Protein AF-A0A935ZB71-F1 (afdb_monomer_lite)

Secondary structure (DSSP, 8-state):
----TT-HHHHHHHHHHHHHHT-HHHHHHHHHHHHHHHSS--HHHHHHHHHHHT-----PPPP-SSEEEEEEE-SSSEEEEEEEETTS-EE-TTS-SSEEEEEETTEEEEEES---SEEEEEEEEE--S-S-TT-PPEEEEEEEEETTEEEEEEEEESSSEEEEEEEE---

Radius of gyration: 17.54 Å; chains: 1; bounding box: 35×39×50 Å

pLDDT: mean 79.26, std 14.03, range [43.88, 97.5]

Foldseek 3Di:
DDDPLQDLLVLLVVLQVCVLLQVLVVSVVSLVSNCVRHVDDDPSSVVSVVVSVVQDPPPRPDDAAQKKKKKFWDDDWDKDKWKAAPVRDTCDPVNPQQWRWHDTVRMIMIHRRDDDFKIWIKMATDDPDPDDPPQAWIWMKMWMDHPVGIDIFIDTHPHGMDTTDMDGDDD

Structure (mmCIF, N/CA/C/O backbone):
data_AF-A0A935ZB71-F1
#
_entry.id   AF-A0A935ZB71-F1
#
loop_
_atom_site.group_PDB
_atom_site.id
_atom_site.type_symbol
_atom_site.label_atom_id
_atom_site.label_alt_id
_atom_site.label_comp_id
_atom_site.label_asym_id
_atom_site.label_entity_id
_atom_site.label_seq_id
_atom_site.pdbx_PDB_ins_code
_atom_site.Cartn_x
_atom_site.Cartn_y
_atom_site.Cartn_z
_atom_site.occupancy
_atom_site.B_iso_or_equiv
_atom_site.auth_seq_id
_atom_site.auth_comp_id
_atom_site.auth_asym_id
_atom_site.auth_atom_id
_atom_site.pdbx_PDB_model_num
ATOM 1 N N . MET A 1 1 ? -12.237 13.099 -27.752 1.00 43.88 1 MET A N 1
ATOM 2 C CA . MET A 1 1 ? -10.773 12.980 -27.611 1.00 43.88 1 MET A CA 1
ATOM 3 C C . MET A 1 1 ? -10.471 11.493 -27.507 1.00 43.88 1 MET A C 1
ATOM 5 O O . MET A 1 1 ? -10.787 10.895 -26.489 1.00 43.88 1 MET A O 1
ATOM 9 N N . SER A 1 2 ? -10.056 10.870 -28.611 1.00 47.31 2 SER A N 1
ATOM 10 C CA . SER A 1 2 ? -9.792 9.427 -28.650 1.00 47.31 2 SER A CA 1
ATOM 11 C C . SER A 1 2 ? -8.409 9.182 -28.060 1.00 47.31 2 SER A C 1
ATOM 13 O O . SER A 1 2 ? -7.439 9.758 -28.546 1.00 47.31 2 SER A O 1
ATOM 15 N N . ILE A 1 3 ? -8.321 8.384 -26.998 1.00 55.84 3 ILE A N 1
ATOM 16 C CA . ILE A 1 3 ? -7.037 7.880 -26.507 1.00 55.84 3 ILE A CA 1
ATOM 17 C C . ILE A 1 3 ? -6.607 6.833 -27.530 1.00 55.84 3 ILE A C 1
ATOM 19 O O . ILE A 1 3 ? -7.277 5.814 -27.660 1.00 55.84 3 ILE A O 1
ATOM 23 N N . ASP A 1 4 ? -5.557 7.108 -28.300 1.00 66.50 4 ASP A N 1
ATOM 24 C CA . ASP A 1 4 ? -4.926 6.085 -29.130 1.00 66.50 4 ASP A CA 1
ATOM 25 C C . ASP A 1 4 ? -4.165 5.123 -28.197 1.00 66.50 4 ASP A C 1
ATOM 27 O O . ASP A 1 4 ? -3.163 5.529 -27.601 1.00 66.50 4 ASP A O 1
ATOM 31 N N . PRO A 1 5 ? -4.623 3.868 -28.029 1.00 64.69 5 PRO A N 1
ATOM 32 C CA . PRO A 1 5 ? -3.985 2.898 -27.137 1.00 64.69 5 PRO A CA 1
ATOM 33 C C . PRO A 1 5 ? -2.600 2.446 -27.632 1.00 64.69 5 PRO A C 1
ATOM 35 O O . PRO A 1 5 ? -1.892 1.740 -26.912 1.00 64.69 5 PRO A O 1
ATOM 38 N N . SER A 1 6 ? -2.213 2.843 -28.845 1.00 69.88 6 SER A N 1
ATOM 39 C CA . SER A 1 6 ? -0.933 2.540 -29.496 1.00 69.88 6 SER A CA 1
ATOM 40 C C . SER A 1 6 ? 0.116 3.638 -29.273 1.00 69.88 6 SER A C 1
ATOM 42 O O . SER A 1 6 ? 1.268 3.478 -29.673 1.00 69.88 6 SER A O 1
ATOM 44 N N . ASN A 1 7 ? -0.257 4.762 -28.651 1.00 80.69 7 ASN A N 1
ATOM 45 C CA . ASN A 1 7 ? 0.636 5.901 -28.469 1.00 80.69 7 ASN A CA 1
ATOM 46 C C . ASN A 1 7 ? 1.631 5.659 -27.317 1.00 80.69 7 ASN A C 1
ATOM 48 O O . ASN A 1 7 ? 1.258 5.654 -26.143 1.00 80.69 7 ASN A O 1
ATOM 52 N N . LEU A 1 8 ? 2.915 5.505 -27.657 1.00 76.88 8 LEU A N 1
ATOM 53 C CA . LEU A 1 8 ? 3.996 5.251 -26.697 1.00 76.88 8 LEU A CA 1
ATOM 54 C C . LEU A 1 8 ? 4.197 6.367 -25.676 1.00 76.88 8 LEU A C 1
ATOM 56 O O . LEU A 1 8 ? 4.492 6.085 -24.514 1.00 76.88 8 LEU A O 1
ATOM 60 N N . ASP A 1 9 ? 4.024 7.617 -26.090 1.00 78.75 9 ASP A N 1
ATOM 61 C CA . ASP A 1 9 ? 4.219 8.764 -25.209 1.00 78.75 9 ASP A CA 1
ATOM 62 C C . ASP A 1 9 ? 3.103 8.842 -24.164 1.00 78.75 9 ASP A C 1
ATOM 64 O O . ASP A 1 9 ? 3.347 9.238 -23.025 1.00 78.75 9 ASP A O 1
ATOM 68 N N . ALA A 1 10 ? 1.894 8.382 -24.506 1.00 81.06 10 ALA A N 1
ATOM 69 C CA . ALA A 1 10 ? 0.789 8.282 -23.557 1.00 81.06 10 ALA A CA 1
ATOM 70 C C . ALA A 1 10 ? 1.058 7.222 -22.475 1.00 81.06 10 ALA A C 1
ATOM 72 O O . ALA A 1 10 ? 0.810 7.477 -21.295 1.00 81.06 10 ALA A O 1
ATOM 73 N N . HIS A 1 11 ? 1.619 6.066 -22.851 1.00 81.38 11 HIS A N 1
ATOM 74 C CA . HIS A 1 11 ? 2.017 5.019 -21.899 1.00 81.38 11 HIS A CA 1
ATOM 75 C C . HIS A 1 11 ? 3.172 5.466 -20.998 1.00 81.38 11 HIS A C 1
ATOM 77 O O . HIS A 1 11 ? 3.116 5.261 -19.785 1.00 81.38 11 HIS A O 1
ATOM 83 N N . ALA A 1 12 ? 4.182 6.141 -21.556 1.00 80.75 12 ALA A N 1
ATOM 84 C CA . ALA A 1 12 ? 5.287 6.699 -20.777 1.00 80.75 12 ALA A CA 1
ATOM 85 C C . ALA A 1 12 ? 4.807 7.788 -19.798 1.00 80.75 12 ALA A C 1
ATOM 87 O O . ALA A 1 12 ? 5.165 7.762 -18.620 1.00 80.75 12 ALA A O 1
ATOM 88 N N . ALA A 1 13 ? 3.941 8.704 -20.244 1.00 80.75 13 ALA A N 1
ATOM 89 C CA . ALA A 1 13 ? 3.368 9.743 -19.389 1.00 80.75 13 ALA A CA 1
ATOM 90 C C . ALA A 1 13 ? 2.479 9.158 -18.277 1.00 80.75 13 ALA A C 1
ATOM 92 O O . ALA A 1 13 ? 2.521 9.626 -17.136 1.00 80.75 13 ALA A O 1
ATOM 93 N N . LEU A 1 14 ? 1.701 8.113 -18.579 1.00 82.38 14 LEU A N 1
ATOM 94 C CA . LEU A 1 14 ? 0.918 7.384 -17.583 1.00 82.38 14 LEU A CA 1
ATOM 95 C C . LEU A 1 14 ? 1.830 6.725 -16.541 1.00 82.38 14 LEU A C 1
ATOM 97 O O . LEU A 1 14 ? 1.612 6.909 -15.344 1.00 82.38 14 LEU A O 1
ATOM 101 N N . ALA A 1 15 ? 2.874 6.020 -16.981 1.00 81.62 15 ALA A N 1
ATOM 102 C CA . ALA A 1 15 ? 3.842 5.386 -16.093 1.00 81.62 15 ALA A CA 1
ATOM 103 C C . ALA A 1 15 ? 4.558 6.401 -15.189 1.00 81.62 15 ALA A C 1
ATOM 105 O O . ALA A 1 15 ? 4.689 6.164 -13.991 1.00 81.62 15 ALA A O 1
ATOM 106 N N . GLN A 1 16 ? 4.944 7.565 -15.718 1.00 77.56 16 GLN A N 1
ATOM 107 C CA . GLN A 1 16 ? 5.537 8.645 -14.925 1.00 77.56 16 GLN A CA 1
ATOM 108 C C . GLN A 1 16 ? 4.560 9.212 -13.891 1.00 77.56 16 GLN A C 1
ATOM 110 O O . GLN A 1 16 ? 4.935 9.428 -12.738 1.00 77.56 16 GLN A O 1
ATOM 115 N N . CYS A 1 17 ? 3.299 9.444 -14.267 1.00 79.00 17 CYS A N 1
ATOM 116 C CA . CYS A 1 17 ? 2.267 9.898 -13.334 1.00 79.00 17 CYS A CA 1
ATOM 117 C C . CYS A 1 17 ? 2.032 8.876 -12.214 1.00 79.00 17 CYS A C 1
ATOM 119 O O . CYS A 1 17 ? 1.980 9.250 -11.039 1.00 79.00 17 CYS A O 1
ATOM 121 N N . LEU A 1 18 ? 1.941 7.590 -12.565 1.00 78.19 18 LEU A N 1
ATOM 122 C CA . LEU A 1 18 ? 1.790 6.496 -11.610 1.00 78.19 18 LEU A CA 1
ATOM 123 C C . LEU A 1 18 ? 3.009 6.408 -10.685 1.00 78.19 18 LEU A C 1
ATOM 125 O O . LEU A 1 18 ? 2.834 6.456 -9.469 1.00 78.19 18 LEU A O 1
ATOM 129 N N . GLY A 1 19 ? 4.227 6.433 -11.230 1.00 72.69 19 GLY A N 1
ATOM 130 C CA . GLY A 1 19 ? 5.476 6.437 -10.465 1.00 72.69 19 GLY A CA 1
ATOM 131 C C . GLY A 1 19 ? 5.580 7.619 -9.497 1.00 72.69 19 GLY A C 1
ATOM 132 O O . GLY A 1 19 ? 5.832 7.423 -8.311 1.00 72.69 19 GLY A O 1
ATOM 133 N N . ARG A 1 20 ? 5.272 8.845 -9.945 1.00 71.50 20 ARG A N 1
ATOM 134 C CA . ARG A 1 20 ? 5.240 10.044 -9.079 1.00 71.50 20 ARG A CA 1
ATOM 135 C C . ARG A 1 20 ? 4.172 9.967 -7.991 1.00 71.50 20 ARG A C 1
ATOM 137 O O . ARG A 1 20 ? 4.359 10.517 -6.908 1.00 71.50 20 ARG A O 1
ATOM 144 N N . SER A 1 21 ? 3.053 9.301 -8.267 1.00 67.44 21 SER A N 1
ATOM 145 C CA . SER A 1 21 ? 2.017 9.042 -7.262 1.00 67.44 21 SER A CA 1
ATOM 146 C C . SER A 1 21 ? 2.381 7.915 -6.288 1.00 67.44 21 SER A C 1
ATOM 148 O O . SER A 1 21 ? 1.669 7.721 -5.306 1.00 67.44 21 SER A O 1
ATOM 150 N N . GLY A 1 22 ? 3.496 7.215 -6.527 1.00 67.00 22 GLY A N 1
ATOM 151 C CA . GLY A 1 22 ? 3.939 6.057 -5.761 1.00 67.00 22 GLY A CA 1
ATOM 152 C C . GLY A 1 22 ? 3.280 4.745 -6.185 1.00 67.00 22 GLY A C 1
ATOM 153 O O . GLY A 1 22 ? 3.417 3.776 -5.472 1.00 67.00 22 GLY A O 1
ATOM 154 N N . ARG A 1 23 ? 2.555 4.663 -7.301 1.00 73.56 23 ARG A N 1
ATOM 155 C CA . ARG A 1 23 ? 1.911 3.420 -7.775 1.00 73.56 23 ARG A CA 1
ATOM 156 C C . ARG A 1 23 ? 2.856 2.683 -8.718 1.00 73.56 23 ARG A C 1
ATOM 158 O O . ARG A 1 23 ? 2.665 2.681 -9.935 1.00 73.56 23 ARG A O 1
ATOM 165 N N . VAL A 1 24 ? 3.945 2.163 -8.160 1.00 76.88 24 VAL A N 1
ATOM 166 C CA . VAL A 1 24 ? 5.085 1.630 -8.916 1.00 76.88 24 VAL A CA 1
ATOM 167 C C . VAL A 1 24 ? 4.698 0.366 -9.677 1.00 76.88 24 VAL A C 1
ATOM 169 O O . VAL A 1 24 ? 5.058 0.237 -10.848 1.00 76.88 24 VAL A O 1
ATOM 172 N N . THR A 1 25 ? 3.922 -0.534 -9.073 1.00 75.19 25 THR A N 1
ATOM 173 C CA . THR A 1 25 ? 3.482 -1.767 -9.738 1.00 75.19 25 THR A CA 1
ATOM 174 C C . THR A 1 25 ? 2.590 -1.455 -10.939 1.00 75.19 25 THR A C 1
ATOM 176 O O . THR A 1 25 ? 2.805 -1.982 -12.034 1.00 75.19 25 THR A O 1
ATOM 179 N N . GLU A 1 26 ? 1.671 -0.501 -10.808 1.00 77.75 26 GLU A N 1
ATOM 180 C CA . GLU A 1 26 ? 0.846 -0.056 -11.935 1.00 77.75 26 GLU A CA 1
ATOM 181 C C . GLU A 1 26 ? 1.649 0.683 -13.008 1.00 77.75 26 GLU A C 1
ATOM 183 O O . GLU A 1 26 ? 1.395 0.500 -14.200 1.00 77.75 26 GLU A O 1
ATOM 188 N N . ALA A 1 27 ? 2.652 1.473 -12.612 1.00 79.25 27 ALA A N 1
ATOM 189 C CA . ALA A 1 27 ? 3.570 2.103 -13.555 1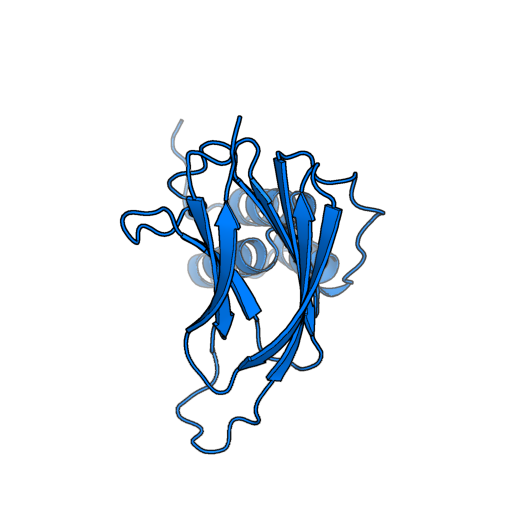.00 79.25 27 ALA A CA 1
ATOM 190 C C . ALA A 1 27 ? 4.321 1.052 -14.391 1.00 79.25 27 ALA A C 1
ATOM 192 O O . ALA A 1 27 ? 4.418 1.198 -15.609 1.00 79.25 27 ALA A O 1
ATOM 193 N N . ARG A 1 28 ? 4.784 -0.049 -13.772 1.00 80.62 28 ARG A N 1
ATOM 194 C CA . ARG A 1 28 ? 5.419 -1.177 -14.486 1.00 80.62 28 ARG A CA 1
ATOM 195 C C . ARG A 1 28 ? 4.464 -1.848 -15.466 1.00 80.62 28 ARG A C 1
ATOM 197 O O . ARG A 1 28 ? 4.874 -2.183 -16.577 1.00 80.62 28 ARG A O 1
ATOM 204 N N . VAL A 1 29 ? 3.205 -2.051 -15.073 1.00 82.94 29 VAL A N 1
ATOM 205 C CA . VAL A 1 29 ? 2.182 -2.635 -15.955 1.00 82.94 29 VAL A CA 1
ATOM 206 C C . VAL A 1 29 ? 1.934 -1.734 -17.165 1.00 82.94 29 VAL A C 1
ATOM 208 O O . VAL A 1 29 ? 1.930 -2.235 -18.287 1.00 82.94 29 VAL A O 1
ATOM 211 N N . ALA A 1 30 ? 1.812 -0.418 -16.963 1.00 83.19 30 ALA A N 1
ATOM 212 C CA . ALA A 1 30 ? 1.645 0.545 -18.052 1.00 83.19 30 ALA A CA 1
ATOM 213 C C . ALA A 1 30 ? 2.840 0.540 -19.026 1.00 83.19 30 ALA A C 1
ATOM 215 O O . ALA A 1 30 ? 2.646 0.522 -20.240 1.00 83.19 30 ALA A O 1
ATOM 216 N N . LEU A 1 31 ? 4.077 0.474 -18.513 1.00 82.31 31 LEU A N 1
ATOM 217 C CA . LEU A 1 31 ? 5.275 0.362 -19.357 1.00 82.31 31 LEU A CA 1
ATOM 218 C C . LEU A 1 31 ? 5.291 -0.941 -20.165 1.00 82.31 31 LEU A C 1
ATOM 220 O O . LEU A 1 31 ? 5.559 -0.910 -21.367 1.00 82.31 31 LEU A O 1
ATOM 224 N N . ARG A 1 32 ? 4.975 -2.083 -19.536 1.00 81.62 32 ARG A N 1
ATOM 225 C CA . ARG A 1 32 ? 4.897 -3.380 -20.231 1.00 81.62 32 ARG A CA 1
ATOM 226 C C . ARG A 1 32 ? 3.832 -3.388 -21.321 1.00 81.62 32 ARG A C 1
ATOM 228 O O . ARG A 1 32 ? 4.119 -3.859 -22.418 1.00 81.62 32 ARG A O 1
ATOM 235 N N . ASP A 1 33 ? 2.640 -2.860 -21.050 1.00 81.62 33 ASP A N 1
ATOM 236 C CA . ASP A 1 33 ? 1.566 -2.780 -22.047 1.00 81.62 33 ASP A CA 1
ATOM 237 C C . ASP A 1 33 ? 1.985 -1.905 -23.242 1.00 81.62 33 ASP A C 1
ATOM 239 O O . ASP A 1 33 ? 1.837 -2.320 -24.393 1.00 81.62 33 ASP A O 1
ATOM 243 N N . GLY A 1 34 ? 2.626 -0.759 -22.981 1.00 79.25 34 GLY A N 1
ATOM 244 C CA . GLY A 1 34 ? 3.200 0.096 -24.021 1.00 79.25 34 GLY A CA 1
ATOM 245 C C . GLY A 1 34 ? 4.246 -0.617 -24.888 1.00 79.25 34 GLY A C 1
ATOM 246 O O . GLY A 1 34 ? 4.181 -0.535 -26.114 1.00 79.25 34 GLY A O 1
ATOM 247 N N . MET A 1 35 ? 5.173 -1.363 -24.275 1.00 78.56 35 MET A N 1
ATOM 248 C CA . MET A 1 35 ? 6.211 -2.123 -24.991 1.00 78.56 35 MET A CA 1
ATOM 249 C C . MET A 1 35 ? 5.638 -3.259 -25.851 1.00 78.56 35 MET A C 1
ATOM 251 O O . MET A 1 35 ? 6.069 -3.458 -26.989 1.00 78.56 35 MET A O 1
ATOM 255 N N . VAL A 1 36 ? 4.652 -4.001 -25.334 1.00 80.88 36 VAL A N 1
ATOM 256 C CA . VAL A 1 36 ? 4.017 -5.118 -26.056 1.00 80.88 36 VAL A CA 1
ATOM 257 C C . VAL A 1 36 ? 3.269 -4.623 -27.295 1.00 80.88 36 VAL A C 1
ATOM 259 O O . VAL A 1 36 ? 3.317 -5.270 -28.344 1.00 80.88 36 VAL A O 1
ATOM 262 N N . ARG A 1 37 ? 2.590 -3.474 -27.204 1.00 75.12 37 ARG A N 1
ATOM 263 C CA . ARG A 1 37 ? 1.725 -2.969 -28.282 1.00 75.12 37 ARG A CA 1
ATOM 264 C C . ARG A 1 37 ? 2.483 -2.431 -29.486 1.00 75.12 37 ARG A C 1
ATOM 266 O O . ARG A 1 37 ? 1.964 -2.506 -30.596 1.00 75.12 37 ARG A O 1
ATOM 273 N N . THR A 1 38 ? 3.684 -1.900 -29.297 1.00 69.88 38 THR A N 1
ATOM 274 C CA . THR A 1 38 ? 4.374 -1.150 -30.359 1.00 69.88 38 THR A CA 1
ATOM 275 C C . THR A 1 38 ? 5.582 -1.863 -30.938 1.00 69.88 38 THR A C 1
ATOM 277 O O . THR A 1 38 ? 6.133 -1.396 -31.932 1.00 69.88 38 THR A O 1
ATOM 280 N N . LYS A 1 39 ? 5.971 -3.015 -30.366 1.00 65.56 39 LYS A N 1
ATOM 281 C CA . LYS A 1 39 ? 7.128 -3.834 -30.786 1.00 65.56 39 LYS A CA 1
ATOM 282 C C . LYS A 1 39 ? 8.453 -3.050 -30.870 1.00 65.56 39 LYS A C 1
ATOM 284 O O . LYS A 1 39 ? 9.426 -3.563 -31.417 1.00 65.56 39 LYS A O 1
ATOM 289 N N . ALA A 1 40 ? 8.497 -1.830 -30.333 1.00 64.19 40 ALA A N 1
ATOM 290 C CA . ALA A 1 40 ? 9.625 -0.917 -30.388 1.00 64.19 40 ALA A CA 1
ATOM 291 C C . ALA A 1 40 ? 9.740 -0.158 -29.063 1.00 64.19 40 ALA A C 1
ATOM 293 O O . ALA A 1 40 ? 8.777 0.432 -28.572 1.00 64.19 40 ALA A O 1
ATOM 294 N N . THR A 1 41 ? 10.941 -0.143 -28.495 1.00 64.88 41 THR A N 1
ATOM 295 C CA . THR A 1 41 ? 11.238 0.635 -27.292 1.00 64.88 41 THR A CA 1
ATOM 296 C C . THR A 1 41 ? 11.476 2.088 -27.690 1.00 64.88 41 THR A C 1
ATOM 298 O O . THR A 1 41 ? 12.422 2.387 -28.419 1.00 64.88 41 THR A O 1
ATOM 301 N N . SER A 1 42 ? 10.637 3.016 -27.220 1.00 75.25 42 SER A N 1
ATOM 302 C CA . SER A 1 42 ? 10.929 4.445 -27.358 1.00 75.25 42 SER A CA 1
ATOM 303 C C . SER A 1 42 ? 11.897 4.903 -26.270 1.00 75.25 42 SER A C 1
ATOM 305 O O . SER A 1 42 ? 11.933 4.363 -25.161 1.00 75.25 42 SER A O 1
ATOM 307 N N . ARG A 1 43 ? 12.652 5.969 -26.555 1.00 77.44 43 ARG A N 1
ATOM 308 C CA . ARG A 1 43 ? 13.492 6.647 -25.556 1.00 77.44 43 ARG A CA 1
ATOM 309 C C . ARG A 1 43 ? 12.686 7.068 -24.318 1.00 77.44 43 ARG A C 1
ATOM 311 O O . ARG A 1 43 ? 13.215 7.022 -23.213 1.00 77.44 43 ARG A O 1
ATOM 318 N N . ALA A 1 44 ? 11.423 7.457 -24.502 1.00 74.06 44 ALA A N 1
ATOM 319 C CA . ALA A 1 44 ? 10.531 7.863 -23.418 1.00 74.06 44 ALA A CA 1
ATOM 320 C C . ALA A 1 44 ? 10.190 6.700 -22.471 1.00 74.06 44 ALA A C 1
ATOM 322 O O . ALA A 1 44 ? 10.236 6.881 -21.256 1.00 74.06 44 ALA A O 1
ATOM 323 N N . LEU A 1 45 ? 9.926 5.500 -23.005 1.00 74.56 45 LEU A N 1
ATOM 324 C CA . LEU A 1 45 ? 9.698 4.304 -22.187 1.00 74.56 45 LEU A CA 1
ATOM 325 C C . LEU A 1 45 ? 10.956 3.893 -21.415 1.00 74.56 45 LEU A C 1
ATOM 327 O O . LEU A 1 45 ? 10.869 3.640 -20.219 1.00 74.56 45 LEU A O 1
ATOM 331 N N . ALA A 1 46 ? 12.121 3.891 -22.070 1.00 76.94 46 ALA A N 1
ATOM 332 C CA . ALA A 1 46 ? 13.387 3.535 -21.425 1.00 76.94 46 ALA A CA 1
ATOM 333 C C . ALA A 1 46 ? 13.763 4.507 -20.290 1.00 76.94 46 ALA A C 1
ATOM 335 O O . ALA A 1 46 ? 14.255 4.086 -19.246 1.00 76.94 46 ALA A O 1
ATOM 336 N N . LEU A 1 47 ? 13.505 5.809 -20.469 1.00 77.69 47 LEU A N 1
ATOM 337 C CA . LEU A 1 47 ? 13.694 6.810 -19.414 1.00 77.69 47 LEU A CA 1
ATOM 338 C C . LEU A 1 47 ? 12.734 6.585 -18.243 1.00 77.69 47 LEU A C 1
ATOM 340 O O . LEU A 1 47 ? 13.175 6.587 -17.099 1.00 77.69 47 LEU A O 1
ATOM 344 N N . ALA A 1 48 ? 11.449 6.352 -18.518 1.00 73.56 48 ALA A N 1
ATOM 345 C CA . ALA A 1 48 ? 10.461 6.089 -17.475 1.00 73.56 48 ALA A CA 1
ATOM 346 C C . ALA A 1 48 ? 10.770 4.795 -16.696 1.00 73.56 48 ALA A C 1
ATOM 348 O O . ALA A 1 48 ? 10.606 4.759 -15.479 1.00 73.56 48 ALA A O 1
ATOM 349 N N . GLU A 1 49 ? 11.264 3.753 -17.367 1.00 77.19 49 GLU A N 1
ATOM 350 C CA . GLU A 1 49 ? 11.723 2.516 -16.727 1.00 77.19 49 GLU A CA 1
ATOM 351 C C . GLU A 1 49 ? 12.960 2.747 -15.849 1.00 77.19 49 GLU A C 1
ATOM 353 O O . GLU A 1 49 ? 12.991 2.293 -14.705 1.00 77.19 49 GLU A O 1
ATOM 358 N N . ALA A 1 50 ? 13.948 3.504 -16.336 1.00 74.56 50 ALA A N 1
ATOM 359 C CA . ALA A 1 50 ? 15.142 3.853 -15.569 1.00 74.56 50 ALA A CA 1
ATOM 360 C C . ALA A 1 50 ? 14.818 4.718 -14.338 1.00 74.56 50 ALA A C 1
ATOM 362 O O . ALA A 1 50 ? 15.373 4.483 -13.266 1.00 74.56 50 ALA A O 1
ATOM 363 N N . GLU A 1 51 ? 13.895 5.678 -14.457 1.00 72.75 51 GLU A N 1
ATOM 364 C CA . GLU A 1 51 ? 13.399 6.477 -13.327 1.00 72.75 51 GLU A CA 1
ATOM 365 C C . GLU A 1 51 ? 12.719 5.596 -12.272 1.00 72.75 51 GLU A C 1
ATOM 367 O O . GLU A 1 51 ? 12.933 5.778 -11.073 1.00 72.75 51 GLU A O 1
ATOM 372 N N . LEU A 1 52 ? 11.940 4.606 -12.715 1.00 72.06 52 LEU A N 1
ATOM 373 C CA . LEU A 1 52 ? 11.286 3.651 -11.828 1.00 72.06 52 LEU A CA 1
ATOM 374 C C . LEU A 1 52 ? 12.293 2.714 -11.137 1.00 72.06 52 LEU A C 1
ATOM 376 O O . LEU A 1 52 ? 12.133 2.387 -9.962 1.00 72.06 52 LEU A O 1
ATOM 380 N N . ALA A 1 53 ? 13.327 2.285 -11.866 1.00 69.31 53 ALA A N 1
ATOM 381 C CA . ALA A 1 53 ? 14.382 1.395 -11.383 1.00 69.31 53 ALA A CA 1
ATOM 382 C C . ALA A 1 53 ? 15.368 2.093 -10.434 1.00 69.31 53 ALA A C 1
ATOM 384 O O . ALA A 1 53 ? 15.858 1.467 -9.497 1.00 69.31 53 ALA A O 1
ATOM 385 N N . ALA A 1 54 ? 15.624 3.391 -10.631 1.00 66.81 54 ALA A N 1
ATOM 386 C CA . ALA A 1 54 ? 16.491 4.192 -9.768 1.00 66.81 54 ALA A CA 1
ATOM 387 C C . ALA A 1 54 ? 15.947 4.341 -8.335 1.00 66.81 54 ALA A C 1
ATOM 389 O O . ALA A 1 54 ? 16.679 4.773 -7.447 1.00 66.81 54 ALA A O 1
ATOM 390 N N . GLY A 1 55 ? 14.682 3.969 -8.098 1.00 56.47 55 GLY A N 1
ATOM 391 C CA . GLY A 1 55 ? 14.167 3.639 -6.770 1.00 56.47 55 GLY A CA 1
ATOM 392 C C . GLY A 1 55 ? 14.198 4.775 -5.751 1.00 56.47 55 GLY A C 1
ATOM 393 O O . GLY A 1 55 ? 14.051 4.510 -4.564 1.00 56.47 55 GLY A O 1
ATOM 394 N N . ALA A 1 56 ? 14.391 6.026 -6.165 1.00 47.12 56 ALA A N 1
ATOM 395 C CA . ALA A 1 56 ? 14.487 7.135 -5.234 1.00 47.12 56 ALA A CA 1
ATOM 396 C C . ALA A 1 56 ? 13.082 7.605 -4.834 1.00 47.12 56 ALA A C 1
ATOM 398 O O . ALA A 1 56 ? 12.402 8.239 -5.649 1.00 47.12 56 ALA A O 1
ATOM 399 N N . PRO A 1 57 ? 12.630 7.410 -3.580 1.00 46.50 57 PRO A N 1
ATOM 400 C CA . PRO A 1 57 ? 11.580 8.261 -3.077 1.00 46.50 57 PRO A CA 1
ATOM 401 C C . PRO A 1 57 ? 12.228 9.628 -2.853 1.00 46.50 57 PRO A C 1
ATOM 403 O O . PRO A 1 57 ? 12.875 9.871 -1.834 1.00 46.50 57 PRO A O 1
ATOM 406 N N . ALA A 1 58 ? 12.045 10.557 -3.793 1.00 46.91 58 ALA A N 1
ATOM 407 C CA . ALA A 1 58 ? 12.023 11.963 -3.412 1.00 46.91 58 ALA A CA 1
ATOM 408 C C . ALA A 1 58 ? 11.097 12.055 -2.191 1.00 46.91 58 ALA A C 1
ATOM 410 O O . ALA A 1 58 ? 9.975 11.562 -2.287 1.00 46.91 58 ALA A O 1
ATOM 411 N N . ALA A 1 59 ? 11.591 12.562 -1.052 1.00 49.22 59 ALA A N 1
ATOM 412 C CA . ALA A 1 59 ? 10.919 12.511 0.250 1.00 49.22 59 ALA A CA 1
ATOM 413 C C . ALA A 1 59 ? 9.402 12.711 0.105 1.00 49.22 59 ALA A C 1
ATOM 415 O O . ALA A 1 59 ? 8.919 13.826 -0.104 1.00 49.22 59 ALA A O 1
ATOM 416 N N . LEU A 1 60 ? 8.656 11.602 0.120 1.00 52.84 60 LEU A N 1
ATOM 417 C CA . LEU A 1 60 ? 7.270 11.628 -0.322 1.00 52.84 60 LEU A CA 1
ATOM 418 C C . LEU A 1 60 ? 6.452 12.370 0.746 1.00 52.84 60 LEU A C 1
ATOM 420 O O . LEU A 1 60 ? 6.523 12.013 1.926 1.00 52.84 60 LEU A O 1
ATOM 424 N N . PRO A 1 61 ? 5.656 13.392 0.383 1.00 56.88 61 PRO A N 1
ATOM 425 C CA . PRO A 1 61 ? 4.946 14.219 1.356 1.00 56.88 61 PRO A CA 1
ATOM 426 C C . PRO A 1 61 ? 4.022 13.357 2.217 1.00 56.88 61 PRO A C 1
ATOM 428 O O . PRO A 1 61 ? 3.340 12.490 1.680 1.00 56.88 61 PRO A O 1
ATOM 431 N N . ALA A 1 62 ? 3.971 13.570 3.534 1.00 66.62 62 ALA A N 1
ATOM 432 C CA . ALA A 1 62 ? 3.251 12.688 4.458 1.00 66.62 62 ALA A CA 1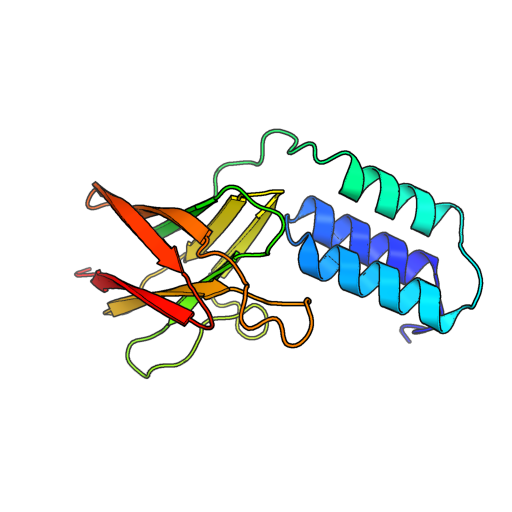
ATOM 433 C C . ALA A 1 62 ? 1.807 12.384 4.005 1.00 66.62 62 ALA A C 1
ATOM 435 O O . ALA A 1 62 ? 1.016 13.295 3.747 1.00 66.62 62 ALA A O 1
ATOM 436 N N . LEU A 1 63 ? 1.447 11.096 3.947 1.00 74.94 63 LEU A N 1
ATOM 437 C CA . LEU A 1 63 ? 0.076 10.677 3.654 1.00 74.94 63 LEU A CA 1
ATOM 438 C C . LEU A 1 63 ? -0.889 11.253 4.699 1.00 74.94 63 LEU A C 1
ATOM 440 O O . LEU A 1 63 ? -0.593 11.244 5.898 1.00 74.94 63 LEU A O 1
ATOM 444 N N . LYS A 1 64 ? -2.049 11.748 4.262 1.00 79.94 64 LYS A N 1
ATOM 445 C CA . LYS A 1 64 ? -3.110 12.274 5.135 1.00 79.94 64 LYS A CA 1
ATOM 446 C C . LYS A 1 64 ? -4.250 11.259 5.221 1.00 79.94 64 LYS A C 1
ATOM 448 O O . LYS A 1 64 ? -4.636 10.688 4.211 1.00 79.94 64 LYS A O 1
ATOM 453 N N . GLY A 1 65 ? -4.78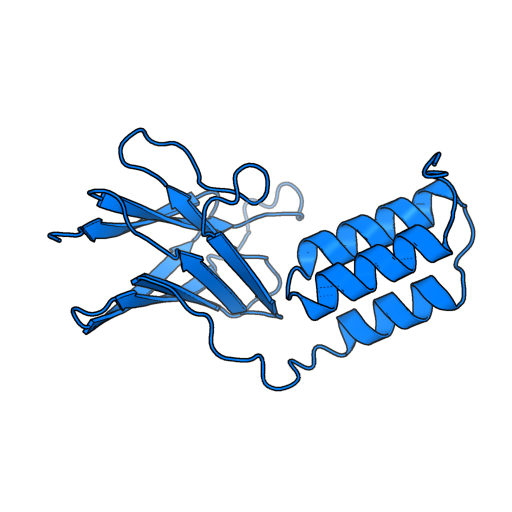5 11.047 6.422 1.00 86.44 65 GLY A N 1
ATOM 454 C CA . GLY A 1 65 ? -5.918 10.150 6.650 1.00 86.44 65 GLY A CA 1
ATOM 455 C C . GLY A 1 65 ? -6.090 9.761 8.115 1.00 86.44 65 GLY A C 1
ATOM 456 O O . GLY A 1 65 ? -5.161 9.916 8.910 1.00 86.44 65 GLY A O 1
ATOM 457 N N . GLN A 1 66 ? -7.289 9.282 8.452 1.00 90.81 66 GLN A N 1
ATOM 458 C CA . GLN A 1 66 ? -7.647 8.749 9.771 1.00 90.81 66 GLN A CA 1
ATOM 459 C C . GLN A 1 66 ? -6.978 7.407 10.069 1.00 90.81 66 GLN A C 1
ATOM 461 O O . GLN A 1 66 ? -6.685 7.110 11.221 1.00 90.81 66 GLN A O 1
ATOM 466 N N . LEU A 1 67 ? -6.728 6.606 9.037 1.00 92.00 67 LEU A N 1
ATOM 467 C CA . LEU A 1 67 ? -5.940 5.387 9.134 1.00 92.00 67 LEU A CA 1
ATOM 468 C C . LEU A 1 67 ? -4.772 5.501 8.165 1.00 92.00 67 LEU A C 1
ATOM 470 O O . LEU A 1 67 ? -4.969 5.839 7.000 1.00 92.00 67 LEU A O 1
ATOM 474 N N . LYS A 1 68 ? -3.570 5.209 8.649 1.00 94.12 68 LYS A N 1
ATOM 475 C CA . LYS A 1 68 ? -2.378 5.019 7.824 1.00 94.12 68 LYS A CA 1
ATOM 476 C C . LYS A 1 68 ? -1.798 3.657 8.153 1.00 94.12 68 LYS A C 1
ATOM 478 O O . LYS A 1 68 ? -1.567 3.371 9.324 1.00 94.12 68 LYS A O 1
ATOM 483 N N . ALA A 1 69 ? -1.586 2.846 7.139 1.00 94.56 69 AL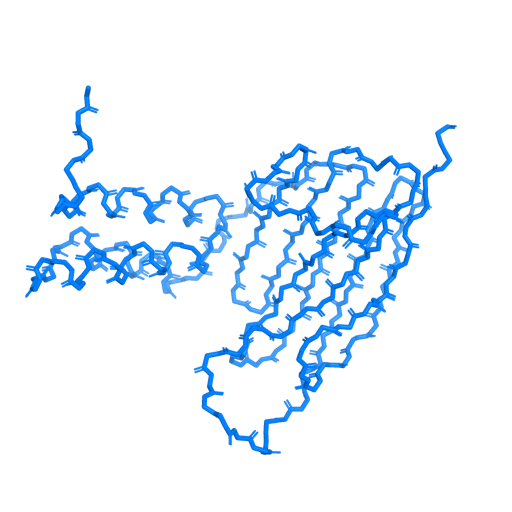A A N 1
ATOM 484 C CA . ALA A 1 69 ? -0.909 1.572 7.205 1.00 94.56 69 ALA A CA 1
ATOM 485 C C . ALA A 1 69 ? 0.416 1.711 6.458 1.00 94.56 69 ALA A C 1
ATOM 487 O O . ALA A 1 69 ? 0.432 2.234 5.349 1.00 94.56 69 ALA A O 1
ATOM 488 N N . THR A 1 70 ? 1.505 1.271 7.072 1.00 95.00 70 THR A N 1
ATOM 489 C CA . THR A 1 70 ? 2.825 1.189 6.452 1.00 95.00 70 THR A CA 1
ATOM 490 C C . THR A 1 70 ? 3.305 -0.239 6.601 1.00 95.00 70 THR A C 1
ATOM 492 O O . THR A 1 70 ? 3.444 -0.712 7.724 1.00 95.00 70 THR A O 1
ATOM 495 N N . LEU A 1 71 ? 3.556 -0.917 5.494 1.00 95.62 71 LEU A N 1
ATOM 496 C CA . LEU A 1 71 ? 4.128 -2.249 5.456 1.00 95.62 71 LEU A CA 1
ATOM 497 C C . LEU A 1 71 ? 5.575 -2.144 4.986 1.00 95.62 71 LEU A C 1
ATOM 499 O O . LEU A 1 71 ? 5.841 -1.520 3.964 1.00 95.62 71 LEU A O 1
ATOM 503 N N . THR A 1 72 ? 6.501 -2.743 5.726 1.00 94.25 72 THR A N 1
ATOM 504 C CA . THR A 1 72 ? 7.904 -2.875 5.318 1.00 94.25 72 THR A CA 1
ATOM 505 C C . THR A 1 72 ? 8.311 -4.336 5.300 1.00 94.25 72 THR A C 1
ATOM 507 O O . THR A 1 72 ? 7.945 -5.094 6.199 1.00 94.25 72 THR A O 1
ATOM 510 N N . TRP A 1 73 ? 9.072 -4.746 4.292 1.00 93.38 73 TRP A N 1
ATOM 511 C CA . TRP A 1 73 ? 9.570 -6.113 4.164 1.00 93.38 73 TRP A CA 1
ATOM 512 C C . TRP A 1 73 ? 10.917 -6.153 3.452 1.00 93.38 73 TRP A C 1
ATOM 514 O O . TRP A 1 73 ? 11.374 -5.171 2.870 1.00 93.38 73 TRP A O 1
ATOM 524 N N . THR A 1 74 ? 11.558 -7.313 3.519 1.00 84.69 74 THR A N 1
ATOM 525 C CA . THR A 1 74 ? 12.742 -7.637 2.725 1.00 84.69 74 THR A CA 1
ATOM 526 C C . THR A 1 74 ? 12.436 -8.832 1.829 1.00 84.69 74 THR A C 1
ATOM 528 O O . THR A 1 74 ? 11.663 -9.714 2.203 1.00 84.69 74 THR A O 1
ATOM 531 N N . GLY A 1 75 ? 13.039 -8.862 0.642 1.00 79.50 75 GLY A N 1
ATOM 532 C CA . GLY A 1 75 ? 12.822 -9.909 -0.356 1.00 79.50 75 GLY A CA 1
ATOM 533 C C . GLY A 1 75 ? 12.419 -9.343 -1.714 1.00 79.50 75 GLY A C 1
ATOM 534 O O . GLY A 1 75 ? 12.201 -8.143 -1.855 1.00 79.50 75 GLY A O 1
ATOM 535 N N . GLU A 1 76 ? 12.371 -10.223 -2.709 1.00 73.88 76 GLU A N 1
ATOM 536 C CA . GLU A 1 76 ? 12.061 -9.868 -4.102 1.00 73.88 76 GLU A CA 1
ATOM 537 C C . GLU A 1 76 ? 10.559 -9.864 -4.397 1.00 73.88 76 GLU A C 1
ATOM 539 O O . GLU A 1 76 ? 10.109 -9.233 -5.351 1.00 73.88 76 GLU A O 1
ATOM 544 N N . ASP A 1 77 ? 9.787 -10.564 -3.572 1.00 80.50 77 ASP A N 1
ATOM 545 C CA . ASP A 1 77 ? 8.345 -10.655 -3.716 1.00 80.50 77 ASP A CA 1
ATOM 546 C C . ASP A 1 77 ? 7.632 -9.375 -3.296 1.00 80.50 77 ASP A C 1
ATOM 548 O O . ASP A 1 77 ? 8.051 -8.661 -2.378 1.00 80.50 77 ASP A O 1
ATOM 552 N N . ASP A 1 78 ? 6.500 -9.143 -3.951 1.00 84.56 78 ASP A N 1
ATOM 553 C CA . ASP A 1 78 ? 5.665 -7.976 -3.726 1.00 84.56 78 ASP A CA 1
ATOM 554 C C . ASP A 1 78 ? 4.604 -8.267 -2.661 1.00 84.56 78 ASP A C 1
ATOM 556 O O . ASP A 1 78 ? 3.946 -9.321 -2.675 1.00 84.56 78 ASP A O 1
ATOM 560 N N . LEU A 1 79 ? 4.455 -7.335 -1.721 1.00 89.81 79 LEU A N 1
ATOM 561 C CA . LEU A 1 79 ? 3.418 -7.376 -0.704 1.00 89.81 79 LEU A CA 1
ATOM 562 C C . LEU A 1 79 ? 2.512 -6.153 -0.826 1.00 89.81 79 LEU A C 1
ATOM 564 O O . LEU A 1 79 ? 2.998 -5.033 -0.909 1.00 89.81 79 LEU A O 1
ATOM 568 N N . ASP A 1 80 ? 1.213 -6.413 -0.721 1.00 91.31 80 ASP A N 1
ATOM 569 C CA . ASP A 1 80 ? 0.135 -5.442 -0.849 1.00 91.31 80 ASP A CA 1
ATOM 570 C C . ASP A 1 80 ? -0.670 -5.293 0.452 1.00 91.31 80 ASP A C 1
ATOM 572 O O . ASP A 1 80 ? -0.991 -6.280 1.124 1.00 91.31 80 ASP A O 1
ATOM 576 N N . ILE A 1 81 ? -1.131 -4.084 0.753 1.00 92.44 81 ILE A N 1
ATOM 577 C CA . ILE A 1 81 ? -2.013 -3.730 1.850 1.00 92.44 81 ILE A CA 1
ATOM 578 C C . ILE A 1 81 ? -3.402 -3.526 1.259 1.00 92.44 81 ILE A C 1
ATOM 580 O O . ILE A 1 81 ? -3.690 -2.559 0.555 1.00 92.44 81 ILE A O 1
ATOM 584 N N . ALA A 1 82 ? -4.333 -4.388 1.651 1.00 91.31 82 ALA A N 1
ATOM 585 C CA . ALA A 1 82 ? -5.743 -4.206 1.352 1.00 91.31 82 ALA A CA 1
ATOM 586 C C . ALA A 1 82 ? -6.490 -3.709 2.593 1.00 91.31 82 ALA A C 1
ATOM 588 O O . ALA A 1 82 ? -6.421 -4.300 3.673 1.00 91.31 82 ALA A O 1
ATOM 589 N N . VAL A 1 83 ? -7.276 -2.642 2.431 1.00 90.88 83 VAL A N 1
ATOM 590 C CA . VAL A 1 83 ? -8.253 -2.231 3.446 1.00 90.88 83 VAL A CA 1
ATOM 591 C C . VAL A 1 83 ? -9.594 -2.856 3.097 1.00 90.88 83 VAL A C 1
ATOM 593 O O . VAL A 1 83 ? -10.102 -2.664 1.999 1.00 90.88 83 VAL A O 1
ATOM 596 N N . VAL A 1 84 ? -10.189 -3.596 4.025 1.00 90.88 84 VAL A N 1
ATOM 597 C CA . VAL A 1 84 ? -11.441 -4.329 3.807 1.00 90.88 84 VAL A CA 1
ATOM 598 C C . VAL A 1 84 ? -12.528 -3.766 4.707 1.00 90.88 84 VAL A C 1
ATOM 600 O O . VAL A 1 84 ? -12.337 -3.626 5.913 1.00 90.88 84 VAL A O 1
ATOM 603 N N . ASP A 1 85 ? -13.681 -3.416 4.143 1.00 88.94 85 ASP A N 1
ATOM 604 C CA . ASP A 1 85 ? -14.795 -2.915 4.943 1.00 88.94 85 ASP A CA 1
ATOM 605 C C . ASP A 1 85 ? -15.456 -4.022 5.790 1.00 88.94 85 ASP A C 1
ATOM 607 O O . ASP A 1 85 ? -15.188 -5.216 5.645 1.00 88.94 85 ASP A O 1
ATOM 611 N N . ALA A 1 86 ? -16.366 -3.635 6.686 1.00 87.00 86 ALA A N 1
ATOM 612 C CA . ALA A 1 86 ? -17.093 -4.580 7.536 1.00 87.00 86 ALA A CA 1
ATOM 613 C C . ALA A 1 86 ? -17.964 -5.597 6.765 1.00 87.00 86 ALA A C 1
ATOM 615 O O . ALA A 1 86 ? -18.422 -6.565 7.364 1.00 87.00 86 ALA A O 1
ATOM 616 N N . LYS A 1 87 ? -18.215 -5.382 5.465 1.00 87.12 87 LYS A N 1
ATOM 617 C CA . LYS A 1 87 ? -18.945 -6.308 4.586 1.00 87.12 87 LYS A CA 1
ATOM 618 C C . LYS A 1 87 ? -18.004 -7.251 3.824 1.00 87.12 87 LYS A C 1
ATOM 620 O O . LYS A 1 87 ? -18.480 -8.024 3.002 1.00 87.12 87 LYS A O 1
ATOM 625 N N . GLY A 1 88 ? -16.693 -7.179 4.065 1.00 86.44 88 GLY A N 1
ATOM 626 C CA . GLY A 1 88 ? -15.697 -7.992 3.369 1.00 86.44 88 GLY A CA 1
ATOM 627 C C . GLY A 1 88 ? -15.273 -7.432 2.009 1.00 86.44 88 GLY A C 1
ATOM 628 O O . GLY A 1 88 ? -14.581 -8.118 1.263 1.00 86.44 88 GLY A O 1
ATOM 629 N N . ARG A 1 89 ? -15.662 -6.200 1.657 1.00 87.06 89 ARG A N 1
ATOM 630 C CA . ARG A 1 89 ? -15.295 -5.602 0.367 1.00 87.06 89 ARG A CA 1
ATOM 631 C C . ARG A 1 89 ? -13.931 -4.933 0.472 1.00 87.06 89 ARG A C 1
ATOM 633 O O . ARG A 1 89 ? -13.747 -4.054 1.317 1.00 87.06 89 ARG A O 1
ATOM 640 N N . ARG A 1 90 ? -12.996 -5.317 -0.402 1.00 86.81 90 ARG A N 1
ATOM 641 C CA . ARG A 1 90 ? -11.701 -4.637 -0.549 1.00 86.81 90 ARG A CA 1
ATOM 642 C C . ARG A 1 90 ? -11.922 -3.230 -1.101 1.00 86.81 90 ARG A C 1
ATOM 644 O O . ARG A 1 90 ? -12.534 -3.052 -2.152 1.00 86.81 90 ARG A O 1
ATOM 651 N N . LEU A 1 91 ? -11.440 -2.236 -0.370 1.00 82.31 91 LEU A N 1
ATOM 652 C CA . LEU A 1 91 ? -11.324 -0.863 -0.830 1.00 82.31 91 LEU A CA 1
ATOM 653 C C . LEU A 1 91 ? -10.078 -0.821 -1.717 1.00 82.31 91 LEU A C 1
ATOM 655 O O . LEU A 1 91 ? -8.972 -1.025 -1.228 1.00 82.31 91 LEU A O 1
ATOM 659 N N . GLY A 1 92 ? -10.270 -0.644 -3.021 1.00 65.50 92 GLY A N 1
ATOM 660 C CA . GLY A 1 92 ? -9.194 -0.651 -4.011 1.00 65.50 92 GLY A CA 1
ATOM 661 C C . GLY A 1 92 ? -9.184 0.609 -4.871 1.00 65.50 92 GLY A C 1
ATOM 662 O O . GLY A 1 92 ? -10.085 1.446 -4.780 1.00 65.50 92 GLY A O 1
ATOM 663 N N . ALA A 1 93 ? -8.184 0.709 -5.748 1.00 50.12 93 ALA A N 1
ATOM 664 C CA . ALA A 1 93 ? -7.982 1.826 -6.672 1.00 50.12 93 ALA A CA 1
ATOM 665 C C . ALA A 1 93 ? -9.184 2.129 -7.591 1.00 50.12 93 ALA A C 1
ATOM 667 O O . ALA A 1 93 ? -9.388 3.274 -7.986 1.00 50.12 93 ALA A O 1
ATOM 668 N N . THR A 1 94 ? -10.016 1.128 -7.895 1.00 44.66 94 THR A N 1
ATOM 669 C CA . THR A 1 94 ? -11.249 1.268 -8.692 1.00 44.66 94 THR A CA 1
ATOM 670 C C . THR A 1 94 ? -12.436 1.834 -7.902 1.00 44.66 94 THR A C 1
ATOM 672 O O . THR A 1 94 ? -13.398 2.313 -8.501 1.00 44.66 94 THR A O 1
ATOM 675 N N . HIS A 1 95 ? -12.360 1.867 -6.565 1.00 47.06 95 HIS A N 1
ATOM 676 C CA . HIS A 1 95 ? -13.320 2.543 -5.683 1.00 47.06 95 HIS A CA 1
ATOM 677 C C . HIS A 1 95 ? -12.603 3.418 -4.637 1.00 47.06 95 HIS A C 1
ATOM 679 O O . HIS A 1 95 ? -12.701 3.171 -3.430 1.00 47.06 95 HIS A O 1
ATOM 685 N N . PRO A 1 96 ? -11.902 4.479 -5.076 1.00 54.03 96 PRO A N 1
ATOM 686 C CA . PRO A 1 96 ? -10.924 5.212 -4.279 1.00 54.03 96 PRO A CA 1
ATOM 687 C C . PRO A 1 96 ? -11.559 6.244 -3.339 1.00 54.03 96 PRO A C 1
ATOM 689 O O . PRO A 1 96 ? -11.011 7.328 -3.169 1.00 54.03 96 PRO A O 1
ATOM 692 N N . LEU A 1 97 ? -12.716 5.974 -2.722 1.00 62.94 97 LEU A N 1
ATOM 693 C CA . LEU A 1 97 ? -13.364 6.944 -1.828 1.00 62.94 97 LEU A CA 1
ATOM 694 C C . LEU A 1 97 ? -12.534 7.155 -0.547 1.00 62.94 97 LEU A C 1
ATOM 696 O O . LEU A 1 97 ? -12.817 6.593 0.509 1.00 62.94 97 LEU A O 1
ATOM 700 N N . GLY A 1 98 ? -11.509 8.001 -0.664 1.00 74.44 98 GLY A N 1
ATOM 701 C CA . GLY A 1 98 ? -10.570 8.376 0.380 1.00 74.44 98 GLY A CA 1
ATOM 702 C C . GLY A 1 98 ? -9.354 7.465 0.542 1.00 74.44 98 GLY A C 1
ATOM 703 O O . GLY A 1 98 ? -8.720 7.584 1.582 1.00 74.44 98 GLY A O 1
ATOM 704 N N . LEU A 1 99 ? -9.031 6.569 -0.399 1.00 84.25 99 LEU A N 1
ATOM 705 C CA . LEU A 1 99 ? -7.856 5.692 -0.288 1.00 84.25 99 LEU A CA 1
ATOM 706 C C . LEU A 1 99 ? -6.684 6.233 -1.116 1.00 84.25 99 LEU A C 1
ATOM 708 O O . LEU A 1 99 ? -6.826 6.451 -2.317 1.00 84.25 99 LEU A O 1
ATOM 712 N N . THR A 1 100 ? -5.530 6.402 -0.482 1.00 84.88 100 THR A N 1
ATOM 713 C CA . THR A 1 100 ? -4.268 6.751 -1.140 1.00 84.88 100 THR A CA 1
ATOM 714 C C . THR A 1 100 ? -3.277 5.622 -0.914 1.00 84.88 100 THR A C 1
ATOM 716 O O . THR A 1 100 ? -3.027 5.272 0.237 1.00 84.88 100 THR A O 1
ATOM 719 N N . VAL A 1 101 ? -2.706 5.089 -1.991 1.00 85.19 101 VAL A N 1
ATOM 720 C CA . VAL A 1 101 ? -1.706 4.010 -1.964 1.00 85.19 101 VAL A CA 1
ATOM 721 C C . VAL A 1 101 ? -0.374 4.548 -2.477 1.00 85.19 101 VAL A C 1
ATOM 723 O O . VAL A 1 101 ? -0.359 5.409 -3.360 1.00 85.19 101 VAL A O 1
ATOM 726 N N . ARG A 1 102 ? 0.726 4.079 -1.889 1.00 82.44 102 ARG A N 1
ATOM 727 C CA . ARG A 1 102 ? 2.101 4.339 -2.317 1.00 82.44 102 ARG A CA 1
ATOM 728 C C . ARG A 1 102 ? 2.958 3.109 -2.092 1.00 82.44 102 ARG A C 1
ATOM 730 O O . ARG A 1 102 ? 2.871 2.489 -1.046 1.00 82.44 102 ARG A O 1
ATOM 737 N N . GLU A 1 103 ? 3.860 2.860 -3.012 1.00 83.50 103 GLU A N 1
ATOM 738 C CA . GLU A 1 103 ? 4.717 1.694 -3.112 1.00 83.50 103 GLU A CA 1
ATOM 739 C C . GLU A 1 103 ? 6.142 2.172 -3.397 1.00 83.50 103 GLU A C 1
ATOM 741 O O . GLU A 1 103 ? 6.378 3.148 -4.118 1.00 83.50 103 GLU A O 1
ATOM 746 N N . ALA A 1 104 ? 7.101 1.470 -2.817 1.00 80.06 104 ALA A N 1
ATOM 747 C CA . ALA A 1 104 ? 8.510 1.508 -3.162 1.00 80.06 104 ALA A CA 1
ATOM 748 C C . ALA A 1 104 ? 9.092 0.107 -2.914 1.00 80.06 104 ALA A C 1
ATOM 750 O O . ALA A 1 104 ? 8.420 -0.773 -2.381 1.00 80.06 104 ALA A O 1
ATOM 751 N N . ALA A 1 105 ? 10.348 -0.126 -3.289 1.00 80.12 105 ALA A N 1
ATOM 752 C CA . ALA A 1 105 ? 10.979 -1.419 -3.032 1.00 80.12 105 ALA A CA 1
ATOM 753 C C . ALA A 1 105 ? 10.964 -1.754 -1.523 1.00 80.12 105 ALA A C 1
ATOM 755 O O . ALA A 1 105 ? 11.513 -1.001 -0.717 1.00 80.12 105 ALA A O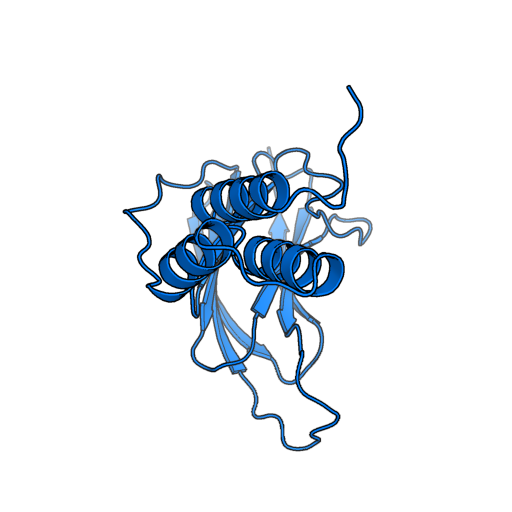 1
ATOM 756 N N . GLY A 1 106 ? 10.320 -2.869 -1.154 1.00 86.06 106 GLY A N 1
ATOM 757 C CA . GLY A 1 106 ? 10.196 -3.324 0.238 1.00 86.06 106 GLY A CA 1
ATOM 758 C C . GLY A 1 106 ? 9.299 -2.451 1.125 1.00 86.06 106 GLY A C 1
ATOM 759 O O . GLY A 1 106 ? 9.404 -2.523 2.354 1.00 86.06 106 GLY A O 1
ATOM 760 N N . LEU A 1 107 ? 8.466 -1.588 0.534 1.00 89.12 107 LEU A N 1
ATOM 761 C CA . LEU A 1 107 ? 7.608 -0.653 1.253 1.00 89.12 107 LEU A CA 1
ATOM 762 C C . LEU A 1 107 ? 6.276 -0.468 0.535 1.00 89.12 107 LEU A C 1
ATOM 764 O O . LEU A 1 107 ? 6.229 -0.101 -0.634 1.00 89.12 107 LEU A O 1
ATOM 768 N N . GLU A 1 108 ? 5.201 -0.509 1.305 1.00 91.00 108 GLU A N 1
ATOM 769 C CA . GLU A 1 108 ? 3.913 -0.000 0.866 1.00 91.00 108 GLU A CA 1
ATOM 770 C C . GLU A 1 108 ? 3.264 0.829 1.967 1.00 91.00 108 GLU A C 1
ATOM 772 O O . GLU A 1 108 ? 3.424 0.586 3.165 1.00 91.00 108 GLU A O 1
ATOM 777 N N . GLN A 1 109 ? 2.534 1.856 1.565 1.00 91.56 109 GLN A N 1
ATOM 778 C CA . GLN A 1 109 ? 1.788 2.724 2.440 1.00 91.56 109 GLN A CA 1
ATOM 779 C C . GLN A 1 109 ? 0.384 2.938 1.902 1.00 91.56 109 GLN A C 1
ATOM 781 O O . GLN A 1 109 ? 0.189 3.387 0.775 1.00 91.56 109 GLN A O 1
ATOM 786 N N . VAL A 1 110 ? -0.599 2.728 2.767 1.00 91.19 110 VAL A N 1
ATOM 787 C CA . VAL A 1 110 ? -2.004 2.971 2.468 1.00 91.19 110 VAL A CA 1
ATOM 788 C C . VAL A 1 110 ? -2.571 3.946 3.483 1.00 91.19 110 VAL A C 1
ATOM 790 O O . VAL A 1 110 ? -2.441 3.761 4.690 1.00 91.19 110 VAL A O 1
ATOM 793 N N . ALA A 1 111 ? -3.229 4.998 3.015 1.00 90.94 111 ALA A N 1
ATOM 794 C CA . ALA A 1 111 ? -3.947 5.933 3.863 1.00 90.94 111 ALA A CA 1
ATOM 795 C C . ALA A 1 111 ? -5.420 5.977 3.488 1.00 90.94 111 ALA A C 1
ATOM 797 O O . ALA A 1 111 ? -5.773 6.179 2.331 1.00 90.94 111 ALA A O 1
ATOM 798 N N . LEU A 1 112 ? -6.277 5.829 4.493 1.00 90.19 112 LEU A N 1
ATOM 799 C CA . LEU A 1 112 ? -7.714 5.984 4.368 1.00 90.19 112 LEU A CA 1
ATOM 800 C C . LEU A 1 112 ? -8.139 7.289 5.048 1.00 90.19 112 LEU A C 1
ATOM 802 O O . LEU A 1 112 ? -7.968 7.475 6.257 1.00 90.19 112 LEU A O 1
ATOM 806 N N . ALA A 1 113 ? -8.720 8.194 4.263 1.00 88.00 113 ALA A N 1
ATOM 807 C CA . ALA A 1 113 ? -9.151 9.518 4.686 1.00 88.00 113 ALA A CA 1
ATOM 808 C C . ALA A 1 113 ? -10.139 9.452 5.854 1.00 88.00 113 ALA A C 1
ATOM 810 O O . ALA A 1 113 ? -9.997 10.210 6.812 1.00 88.00 113 ALA A O 1
ATOM 811 N N . LYS A 1 114 ? -11.108 8.527 5.794 1.00 86.19 114 LYS A N 1
ATOM 812 C CA . LYS A 1 114 ? -12.125 8.333 6.832 1.00 86.19 114 LYS A CA 1
ATOM 813 C C . LYS A 1 114 ? -12.455 6.857 7.034 1.00 86.19 114 LYS A C 1
ATOM 815 O O . LYS A 1 114 ? -12.822 6.172 6.082 1.00 86.19 114 LYS A O 1
ATOM 820 N N . VAL A 1 115 ? -12.405 6.388 8.278 1.00 84.81 115 VAL A N 1
ATOM 821 C CA . VAL A 1 115 ? -12.816 5.030 8.655 1.00 84.81 115 VAL A CA 1
ATOM 822 C C . VAL A 1 115 ? -14.303 5.050 9.013 1.00 84.81 115 VAL A C 1
ATOM 824 O O . VAL A 1 115 ? -14.729 5.758 9.922 1.00 84.81 115 VAL A O 1
ATOM 827 N N . LYS A 1 116 ? -15.129 4.283 8.292 1.00 81.00 116 LYS A N 1
ATOM 828 C CA . LYS A 1 116 ? -16.552 4.111 8.629 1.00 81.00 116 LYS A CA 1
ATOM 829 C C . LYS A 1 116 ? -16.723 2.837 9.455 1.00 81.00 116 LYS A C 1
ATOM 831 O O . LYS A 1 116 ? -16.564 1.744 8.918 1.00 81.00 116 LYS A O 1
ATOM 836 N N . LYS A 1 117 ? -17.116 2.973 10.725 1.00 83.94 117 LYS A N 1
ATOM 837 C CA . LYS A 1 117 ? -17.296 1.862 11.679 1.00 83.94 117 LYS A CA 1
ATOM 838 C C . LYS A 1 117 ? -15.998 1.091 11.930 1.00 83.94 117 LYS A C 1
ATOM 840 O O . LYS A 1 117 ? -15.180 1.522 12.729 1.00 83.94 117 LYS A O 1
ATOM 845 N N . SER A 1 118 ? -15.811 -0.041 11.257 1.00 89.88 118 SER A N 1
ATOM 846 C CA . SER A 1 118 ? -14.608 -0.855 11.364 1.00 89.88 118 SER A CA 1
ATOM 847 C C . SER A 1 118 ? -14.134 -1.294 9.992 1.00 89.88 118 SER A C 1
ATOM 849 O O . SER A 1 118 ? -14.952 -1.663 9.146 1.00 89.88 118 SER A O 1
ATOM 851 N N . VAL A 1 119 ? -12.820 -1.318 9.822 1.00 92.25 119 VAL A N 1
ATOM 852 C CA . VAL A 1 119 ? -12.145 -1.887 8.656 1.00 92.25 119 VAL A CA 1
ATOM 853 C C . VAL A 1 119 ? -11.148 -2.940 9.113 1.00 92.25 119 VAL A C 1
ATOM 855 O O . VAL A 1 119 ? -10.667 -2.908 10.246 1.00 92.25 119 VAL A O 1
ATOM 858 N N . PHE A 1 120 ? -10.837 -3.874 8.233 1.00 94.56 120 PHE A N 1
ATOM 859 C CA . PHE A 1 120 ? -9.745 -4.813 8.404 1.00 94.56 120 PHE A CA 1
ATOM 860 C C . PHE A 1 120 ? -8.576 -4.388 7.528 1.00 94.56 120 PHE A C 1
ATOM 862 O O . PHE A 1 120 ? -8.780 -3.838 6.446 1.00 94.56 120 PHE A O 1
ATOM 869 N N . VAL A 1 121 ? -7.365 -4.637 8.007 1.00 94.75 121 VAL A N 1
ATOM 870 C CA . VAL A 1 121 ? -6.146 -4.477 7.219 1.00 94.75 121 VAL A CA 1
ATOM 871 C C . VAL A 1 121 ? -5.625 -5.872 6.913 1.00 94.75 121 VAL A C 1
ATOM 873 O O . VAL A 1 121 ? -5.346 -6.658 7.823 1.00 94.75 121 VAL A O 1
ATOM 876 N N . GLU A 1 122 ? -5.569 -6.184 5.628 1.00 94.88 122 GLU A N 1
ATOM 877 C CA . GLU A 1 122 ? -5.029 -7.422 5.085 1.00 94.88 122 GLU A CA 1
ATOM 878 C C . GLU A 1 122 ? -3.687 -7.127 4.421 1.00 94.88 122 GLU A C 1
ATOM 880 O O . GLU A 1 122 ? -3.532 -6.095 3.775 1.00 94.88 122 GLU A O 1
ATOM 885 N N . VAL A 1 123 ? -2.735 -8.040 4.580 1.00 94.12 123 VAL A N 1
ATOM 886 C CA . VAL A 1 123 ? -1.485 -8.055 3.819 1.00 94.12 123 VAL A CA 1
ATOM 887 C C . VAL A 1 123 ? -1.571 -9.215 2.837 1.00 94.12 123 VAL A C 1
ATOM 889 O O . VAL A 1 123 ? -1.992 -10.309 3.214 1.00 94.12 123 VAL A O 1
ATOM 892 N N . THR A 1 124 ? -1.227 -8.985 1.578 1.00 91.75 124 THR A N 1
ATOM 893 C CA . THR A 1 124 ? -1.317 -9.965 0.492 1.00 91.75 124 THR A CA 1
ATOM 894 C C . THR A 1 124 ? 0.036 -10.116 -0.169 1.00 91.75 124 THR A C 1
ATOM 896 O O . THR A 1 124 ? 0.663 -9.120 -0.476 1.00 91.75 124 THR A O 1
ATOM 899 N N . ARG A 1 125 ? 0.486 -11.346 -0.413 1.00 89.06 125 ARG A N 1
ATOM 900 C CA . ARG A 1 125 ? 1.645 -11.605 -1.273 1.00 89.06 125 ARG A CA 1
ATOM 901 C C . ARG A 1 125 ? 1.162 -11.764 -2.706 1.00 89.06 125 ARG A C 1
ATOM 903 O O . ARG A 1 125 ? 0.496 -12.754 -3.019 1.00 89.06 125 ARG A O 1
ATOM 910 N N . ASN A 1 126 ? 1.499 -10.802 -3.557 1.00 76.88 126 ASN A N 1
ATOM 911 C CA . ASN A 1 126 ? 1.208 -10.855 -4.982 1.00 76.88 126 ASN A CA 1
ATOM 912 C C . ASN A 1 126 ? 2.358 -11.569 -5.695 1.00 76.88 126 ASN A C 1
ATOM 914 O O . ASN A 1 126 ? 3.389 -10.983 -6.007 1.00 76.88 126 ASN A O 1
ATOM 918 N N . GLY A 1 127 ? 2.203 -12.868 -5.934 1.00 65.31 127 GLY A N 1
ATOM 919 C CA . GLY A 1 127 ? 3.200 -13.629 -6.681 1.00 65.31 127 GLY A CA 1
ATOM 920 C C . GLY A 1 127 ? 3.130 -13.336 -8.182 1.00 65.31 127 GLY A C 1
ATOM 921 O O . GLY A 1 127 ? 2.062 -13.442 -8.782 1.00 65.31 127 GLY A O 1
ATOM 922 N N . THR A 1 128 ? 4.278 -13.054 -8.805 1.00 54.09 128 THR A N 1
ATOM 923 C CA . THR A 1 128 ? 4.493 -13.309 -10.248 1.00 54.09 128 THR A CA 1
ATOM 924 C C . THR A 1 128 ? 5.345 -14.559 -10.512 1.00 54.09 128 THR A C 1
ATOM 926 O O . THR A 1 128 ? 5.532 -14.942 -11.664 1.00 54.09 128 THR A O 1
ATOM 929 N N . GLY A 1 129 ? 5.822 -15.250 -9.474 1.00 46.78 129 GLY A N 1
ATOM 930 C CA . GLY A 1 129 ? 6.635 -16.457 -9.605 1.00 46.78 129 GLY A CA 1
ATOM 931 C C . GLY A 1 129 ? 5.795 -17.729 -9.583 1.00 46.78 129 GLY A C 1
ATOM 932 O O . GLY A 1 129 ? 5.239 -18.086 -8.549 1.00 46.78 129 GLY A O 1
ATOM 933 N N . LEU A 1 130 ? 5.690 -18.365 -10.750 1.00 46.62 130 LEU A N 1
ATOM 934 C CA . LEU A 1 130 ? 5.557 -19.808 -10.985 1.00 46.62 130 LEU A CA 1
ATOM 935 C C . LEU A 1 130 ? 5.544 -20.671 -9.717 1.00 46.62 130 LEU A C 1
ATOM 937 O O . LEU A 1 130 ? 6.536 -20.667 -9.013 1.00 46.62 130 LEU A O 1
ATOM 941 N N . ALA A 1 131 ? 4.460 -21.424 -9.498 1.00 49.72 131 ALA A N 1
ATOM 942 C CA . ALA A 1 131 ? 4.406 -22.814 -9.008 1.00 49.72 131 ALA A CA 1
ATOM 943 C C . ALA A 1 131 ? 5.520 -23.366 -8.078 1.00 49.72 131 ALA A C 1
ATOM 945 O O . ALA A 1 131 ? 5.786 -24.564 -8.120 1.00 49.72 131 ALA A O 1
ATOM 946 N N . ASP A 1 132 ? 6.164 -22.551 -7.248 1.00 51.66 132 ASP A N 1
ATOM 947 C CA . ASP A 1 132 ? 7.298 -22.989 -6.447 1.00 51.66 132 ASP A CA 1
ATOM 948 C C . ASP A 1 132 ? 6.791 -23.310 -5.042 1.00 51.66 132 ASP A C 1
ATOM 950 O O . ASP A 1 132 ? 6.582 -22.428 -4.203 1.00 51.66 132 ASP A O 1
ATOM 954 N N . GLU A 1 133 ? 6.569 -24.600 -4.778 1.00 54.28 133 GLU A N 1
ATOM 955 C CA . GLU A 1 133 ? 6.287 -25.118 -3.431 1.00 54.28 133 GLU A CA 1
ATOM 956 C C . GLU A 1 133 ? 7.383 -24.732 -2.412 1.00 54.28 133 GLU A C 1
ATOM 958 O O . GLU A 1 133 ? 7.172 -24.849 -1.206 1.00 54.28 133 GLU A O 1
ATOM 963 N N . ALA A 1 134 ? 8.531 -24.219 -2.877 1.00 56.25 134 ALA A N 1
ATOM 964 C CA . ALA A 1 134 ? 9.660 -23.766 -2.072 1.00 56.25 134 ALA A CA 1
ATOM 965 C C . ALA A 1 134 ? 9.672 -22.257 -1.737 1.00 56.25 134 ALA A C 1
ATOM 967 O O . ALA A 1 134 ? 10.660 -21.772 -1.171 1.00 56.25 134 ALA A O 1
ATOM 968 N N . ALA A 1 135 ? 8.621 -21.491 -2.061 1.00 67.44 135 ALA A N 1
ATOM 969 C CA . ALA A 1 135 ? 8.594 -20.052 -1.797 1.00 67.44 135 ALA A CA 1
ATOM 970 C C . ALA A 1 135 ? 8.765 -19.750 -0.294 1.00 67.44 135 ALA A C 1
ATOM 972 O O . ALA A 1 135 ? 7.888 -20.017 0.531 1.00 67.44 135 ALA A O 1
ATOM 973 N N . ARG A 1 136 ? 9.913 -19.166 0.079 1.00 80.25 136 ARG A N 1
ATOM 974 C CA . ARG A 1 136 ? 10.225 -18.864 1.484 1.00 80.25 136 ARG A CA 1
ATOM 975 C C . ARG A 1 136 ? 9.198 -17.877 2.063 1.00 80.25 136 ARG A C 1
ATOM 977 O O . ARG A 1 136 ? 8.765 -16.973 1.338 1.00 80.25 136 ARG A O 1
ATOM 984 N N . PRO A 1 137 ? 8.814 -18.009 3.348 1.00 87.38 137 PRO A N 1
ATOM 985 C CA . PRO A 1 137 ? 7.933 -17.045 3.997 1.00 87.38 137 PRO A CA 1
ATOM 986 C C . PRO A 1 137 ? 8.568 -15.654 4.034 1.00 87.38 137 PRO A C 1
ATOM 988 O O . PRO A 1 137 ? 9.732 -15.509 4.419 1.00 87.38 137 PRO A O 1
ATOM 991 N N . ILE A 1 138 ? 7.791 -14.628 3.689 1.00 89.12 138 ILE A N 1
ATOM 992 C CA . ILE A 1 138 ? 8.236 -13.236 3.776 1.00 89.12 138 ILE A CA 1
ATOM 993 C C . ILE A 1 138 ? 7.937 -12.724 5.174 1.00 89.12 138 ILE A C 1
ATOM 995 O O . ILE A 1 138 ? 6.819 -12.863 5.677 1.00 89.12 138 ILE A O 1
ATOM 999 N N . ARG A 1 139 ? 8.943 -12.114 5.798 1.00 92.94 139 ARG A N 1
ATOM 1000 C CA . ARG A 1 139 ? 8.800 -11.418 7.076 1.00 92.94 139 ARG A CA 1
ATOM 1001 C C . ARG A 1 139 ? 8.619 -9.934 6.800 1.00 92.94 1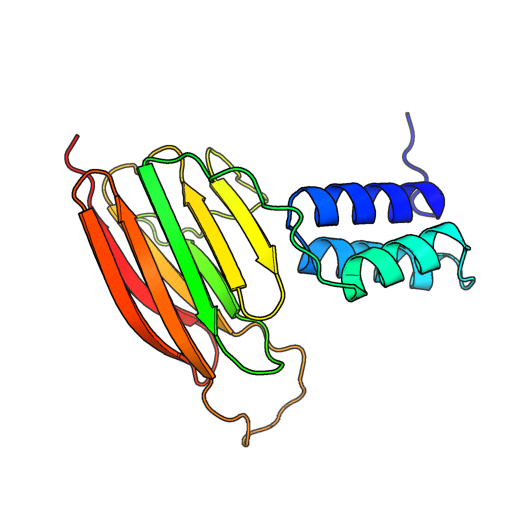39 ARG A C 1
ATOM 1003 O O . ARG A 1 139 ? 9.434 -9.327 6.110 1.00 92.94 139 ARG A O 1
ATOM 1010 N N . ALA A 1 140 ? 7.568 -9.369 7.367 1.00 94.94 140 ALA A N 1
ATOM 1011 C CA . ALA A 1 140 ? 7.214 -7.973 7.211 1.00 94.94 140 ALA A CA 1
ATOM 1012 C C . ALA A 1 140 ? 6.807 -7.360 8.555 1.00 94.94 140 ALA A C 1
ATOM 1014 O O . ALA A 1 140 ? 6.518 -8.062 9.529 1.00 94.94 140 ALA A O 1
ATOM 1015 N N . VAL A 1 141 ? 6.767 -6.034 8.604 1.00 97.19 141 VAL A N 1
ATOM 1016 C CA . VAL A 1 141 ? 6.233 -5.271 9.731 1.00 97.19 141 VAL A CA 1
ATOM 1017 C C . VAL A 1 141 ? 5.137 -4.361 9.207 1.00 97.19 141 VAL A C 1
ATOM 1019 O O . VAL A 1 141 ? 5.383 -3.513 8.354 1.00 97.19 141 VAL A O 1
ATOM 1022 N N . LEU A 1 142 ? 3.925 -4.533 9.733 1.00 97.38 142 LEU A N 1
ATOM 1023 C CA . LEU A 1 142 ? 2.804 -3.640 9.474 1.00 97.38 142 LEU A CA 1
ATOM 1024 C C . LEU A 1 142 ? 2.682 -2.640 10.623 1.00 97.38 142 LEU A C 1
ATOM 1026 O O . LEU A 1 142 ? 2.367 -3.012 11.750 1.00 97.38 142 LEU A O 1
ATOM 1030 N N . GLU A 1 143 ? 2.870 -1.360 10.340 1.00 97.50 143 GLU A N 1
ATOM 1031 C CA . GLU A 1 143 ? 2.582 -0.272 11.265 1.00 97.50 143 GLU A CA 1
ATOM 1032 C C . GLU A 1 143 ? 1.244 0.380 10.930 1.00 97.50 143 GLU A C 1
ATOM 1034 O O . GLU A 1 143 ? 1.038 0.871 9.822 1.00 97.50 143 GLU A O 1
ATOM 1039 N N . LEU A 1 144 ? 0.349 0.458 11.910 1.00 95.31 144 LEU A N 1
ATOM 1040 C CA . LEU A 1 144 ? -0.901 1.198 11.817 1.00 95.31 144 LEU A CA 1
ATOM 1041 C C . LEU A 1 144 ? -0.823 2.468 12.653 1.00 95.31 144 LEU A C 1
ATOM 1043 O O . LEU A 1 144 ? -0.428 2.444 13.817 1.00 95.31 144 LEU A O 1
ATOM 1047 N N . ARG A 1 145 ? -1.244 3.589 12.074 1.00 94.38 145 ARG A N 1
ATOM 1048 C CA . ARG A 1 145 ? -1.426 4.862 12.771 1.00 94.38 145 ARG A CA 1
ATOM 1049 C C . ARG A 1 145 ? -2.867 5.322 12.636 1.00 94.38 145 ARG A C 1
ATOM 1051 O O . ARG A 1 145 ? -3.402 5.411 11.531 1.00 94.38 145 ARG A O 1
ATOM 1058 N N . THR A 1 146 ? -3.450 5.666 13.773 1.00 92.06 146 THR A N 1
ATOM 1059 C CA . THR A 1 146 ? -4.762 6.304 13.923 1.00 92.06 146 THR A CA 1
ATOM 1060 C C . THR A 1 146 ? -4.611 7.513 14.857 1.00 92.06 146 THR A C 1
ATOM 1062 O O . THR A 1 146 ? -3.554 7.652 15.479 1.00 92.06 146 THR A O 1
ATOM 1065 N N . PRO A 1 147 ? -5.614 8.393 15.026 1.00 88.00 147 PRO A N 1
ATOM 1066 C CA . PRO A 1 147 ? -5.556 9.427 16.061 1.00 88.00 147 PRO A CA 1
ATOM 1067 C C . PRO A 1 147 ? -5.433 8.872 17.476 1.00 88.00 147 PRO A C 1
ATOM 1069 O O . PRO A 1 147 ? -4.887 9.547 18.338 1.00 88.00 147 PRO A O 1
ATOM 1072 N N . ASN A 1 148 ? -5.884 7.635 17.697 1.00 87.12 148 ASN A N 1
ATOM 1073 C CA . ASN A 1 148 ? -5.808 6.972 18.997 1.00 87.12 148 ASN A CA 1
ATOM 1074 C C . ASN A 1 148 ? -4.408 6.412 19.293 1.00 87.12 148 ASN A C 1
ATOM 1076 O O . ASN A 1 148 ? -4.161 5.942 20.398 1.00 87.12 148 ASN A O 1
ATOM 1080 N N . GLY A 1 149 ? -3.493 6.435 18.318 1.00 91.56 149 GLY A N 1
ATOM 1081 C CA . GLY A 1 149 ? -2.109 6.017 18.506 1.00 91.56 149 GLY A CA 1
ATOM 1082 C C . GLY A 1 149 ? -1.544 5.192 17.354 1.00 91.56 149 GLY A C 1
ATOM 1083 O O . GLY A 1 149 ? -2.145 5.045 16.283 1.00 91.56 149 GLY A O 1
ATOM 1084 N N . LYS A 1 150 ? -0.346 4.661 17.601 1.00 95.00 150 LYS A N 1
ATOM 1085 C CA . LYS A 1 150 ? 0.412 3.804 16.690 1.00 95.00 150 LYS A CA 1
ATOM 1086 C C . LYS A 1 150 ? 0.471 2.377 17.240 1.00 95.00 150 LYS A C 1
ATOM 1088 O O . LYS A 1 150 ? 0.712 2.191 18.428 1.00 95.00 150 LYS A O 1
ATOM 1093 N N . GLN A 1 151 ? 0.303 1.391 16.368 1.00 96.50 151 GLN A N 1
ATOM 1094 C CA . GLN A 1 151 ? 0.475 -0.033 16.658 1.00 96.50 151 GLN A CA 1
ATOM 1095 C C . GLN A 1 151 ? 1.355 -0.667 15.580 1.00 96.50 151 GLN A C 1
ATOM 1097 O O . GLN A 1 151 ? 1.290 -0.255 14.424 1.00 96.50 151 GLN A O 1
ATOM 1102 N N . SER A 1 152 ? 2.159 -1.662 15.947 1.00 97.00 152 SER A N 1
ATOM 1103 C CA . SER A 1 152 ? 3.019 -2.394 15.013 1.00 97.00 152 SER A CA 1
ATOM 1104 C C . SER A 1 152 ? 2.778 -3.892 15.160 1.00 97.00 152 SER A C 1
ATOM 1106 O O . SER A 1 152 ? 2.700 -4.403 16.275 1.00 97.00 152 SER A O 1
ATOM 1108 N N . PHE A 1 153 ? 2.663 -4.584 14.032 1.00 97.44 153 PHE A N 1
ATOM 1109 C CA . PHE A 1 153 ? 2.345 -6.002 13.949 1.00 97.44 153 PHE A CA 1
ATOM 1110 C C . PHE A 1 153 ? 3.438 -6.709 13.140 1.00 97.44 153 PHE A C 1
ATOM 1112 O O . PHE A 1 153 ? 3.662 -6.335 11.985 1.00 97.44 153 PHE A O 1
ATOM 1119 N N . PRO A 1 154 ? 4.127 -7.716 13.701 1.00 96.81 154 PRO A N 1
ATOM 1120 C CA . PRO A 1 154 ? 4.953 -8.598 12.893 1.00 96.81 154 PRO A CA 1
ATOM 1121 C C . PRO A 1 154 ? 4.046 -9.442 11.993 1.00 96.81 154 PRO A C 1
ATOM 1123 O O . PRO A 1 154 ? 3.034 -9.980 12.443 1.00 96.81 154 PRO A O 1
ATOM 1126 N N . VAL A 1 155 ? 4.411 -9.562 10.722 1.00 94.88 155 VAL A N 1
ATOM 1127 C CA . VAL A 1 155 ? 3.659 -10.315 9.719 1.00 94.88 155 VAL A CA 1
ATOM 1128 C C . VAL A 1 155 ? 4.584 -11.348 9.091 1.00 94.88 155 VAL A C 1
ATOM 1130 O O . VAL A 1 155 ? 5.715 -11.043 8.715 1.00 94.88 155 VAL A O 1
ATOM 1133 N N . VAL A 1 156 ? 4.100 -12.580 8.976 1.00 93.69 156 VAL A N 1
ATOM 1134 C CA . VAL A 1 156 ? 4.747 -13.634 8.194 1.00 93.69 156 VAL A CA 1
ATOM 1135 C C . VAL A 1 156 ? 3.735 -14.111 7.167 1.00 93.69 156 VAL A C 1
ATOM 1137 O O . VAL A 1 156 ? 2.653 -14.560 7.544 1.00 93.69 156 VAL A O 1
ATOM 1140 N N . ILE A 1 157 ? 4.058 -13.968 5.882 1.00 88.88 157 ILE A N 1
ATOM 1141 C CA . ILE A 1 157 ? 3.186 -14.401 4.787 1.00 88.88 157 ILE A CA 1
ATOM 1142 C C . ILE A 1 157 ? 3.899 -15.477 3.981 1.00 88.88 157 ILE A C 1
ATOM 1144 O O . ILE A 1 157 ? 4.932 -15.237 3.358 1.00 88.88 157 ILE A O 1
ATOM 1148 N N . GLU A 1 158 ? 3.310 -16.668 3.980 1.00 86.19 158 GLU A N 1
ATOM 1149 C CA . GLU A 1 158 ? 3.734 -17.776 3.126 1.00 86.19 158 GLU A CA 1
ATOM 1150 C C . GLU A 1 158 ? 3.124 -17.628 1.732 1.00 86.19 158 GLU A C 1
ATOM 1152 O O . GLU A 1 158 ? 3.837 -17.588 0.737 1.00 86.19 158 GLU A O 1
ATOM 1157 N N . ARG A 1 159 ? 1.799 -17.472 1.651 1.00 84.75 159 ARG A N 1
ATOM 1158 C CA . ARG A 1 159 ? 1.059 -17.313 0.394 1.00 84.75 159 ARG A CA 1
ATOM 1159 C C . ARG A 1 159 ? -0.275 -16.611 0.619 1.00 84.75 159 ARG A C 1
ATOM 1161 O O . ARG A 1 159 ? -0.825 -16.660 1.718 1.00 84.75 159 ARG A O 1
ATOM 1168 N N . GLY A 1 160 ? -0.822 -16.030 -0.445 1.00 87.56 160 GLY A N 1
ATOM 1169 C CA . GLY A 1 160 ? -2.158 -15.437 -0.432 1.00 87.56 160 GLY A CA 1
ATOM 1170 C C . GLY A 1 160 ? -2.252 -14.207 0.472 1.00 87.56 160 GLY A C 1
ATOM 1171 O O . GLY A 1 160 ? -1.347 -13.374 0.490 1.00 87.56 160 GLY A O 1
ATOM 1172 N N . SER A 1 161 ? -3.359 -14.086 1.205 1.00 89.81 161 SER A N 1
ATOM 1173 C CA . SER A 1 161 ? -3.653 -12.933 2.061 1.00 89.81 161 SER A CA 1
ATOM 1174 C C . SER A 1 161 ? -3.793 -13.336 3.526 1.00 89.81 161 SER A C 1
ATOM 1176 O O . SER A 1 161 ? -4.421 -14.346 3.839 1.00 89.81 161 SER A O 1
ATOM 1178 N N . SER A 1 162 ? -3.281 -12.501 4.429 1.00 93.19 162 SER A N 1
ATOM 1179 C CA . SER A 1 162 ? -3.475 -12.621 5.873 1.00 93.19 162 SER A CA 1
ATOM 1180 C C . SER A 1 162 ? -4.131 -11.365 6.433 1.00 93.19 162 SER A C 1
ATOM 1182 O O . SER A 1 162 ? -3.745 -10.242 6.107 1.00 93.19 162 SER A O 1
ATOM 1184 N N . ARG A 1 163 ? -5.132 -11.545 7.295 1.00 94.44 163 ARG A N 1
ATOM 1185 C CA . ARG A 1 163 ? -5.796 -10.448 8.001 1.00 94.44 163 ARG A CA 1
ATOM 1186 C C . ARG A 1 163 ? -5.037 -10.144 9.282 1.00 94.44 163 ARG A C 1
ATOM 1188 O O . ARG A 1 163 ? -5.076 -10.927 10.224 1.00 94.44 163 ARG A O 1
ATOM 1195 N N . VAL A 1 164 ? -4.375 -8.993 9.311 1.00 95.12 164 VAL A N 1
ATOM 1196 C CA . VAL A 1 164 ? -3.418 -8.649 10.371 1.00 95.12 164 VAL A CA 1
ATOM 1197 C C . VAL A 1 164 ? -4.084 -7.867 11.495 1.00 95.12 164 VAL A C 1
ATOM 1199 O O . VAL A 1 164 ? -3.784 -8.078 12.666 1.00 95.12 164 VAL A O 1
ATOM 1202 N N . ALA A 1 165 ? -5.006 -6.967 11.154 1.00 94.69 165 ALA A N 1
ATOM 1203 C CA . ALA A 1 165 ? -5.604 -6.074 12.136 1.00 94.69 165 ALA A CA 1
ATOM 1204 C C . ALA A 1 165 ? -7.059 -5.741 11.822 1.00 94.69 165 ALA A C 1
ATOM 1206 O O . ALA A 1 165 ? -7.499 -5.737 10.669 1.00 94.69 165 ALA A O 1
ATOM 1207 N N . ARG A 1 166 ? -7.794 -5.385 12.876 1.00 94.00 166 ARG A N 1
ATOM 1208 C CA . ARG A 1 166 ? -9.116 -4.767 12.797 1.00 94.00 166 ARG A CA 1
ATOM 1209 C C . ARG A 1 166 ? -9.046 -3.391 13.440 1.00 94.00 166 ARG A C 1
ATOM 1211 O O . ARG A 1 166 ? -8.743 -3.273 14.622 1.00 94.00 166 ARG A O 1
ATOM 1218 N N . VAL A 1 167 ? -9.351 -2.360 12.665 1.00 90.12 167 VAL A N 1
ATOM 1219 C CA . VAL A 1 167 ? -9.361 -0.971 13.120 1.00 90.12 167 VAL A CA 1
ATOM 1220 C C . VAL A 1 167 ? -10.802 -0.563 13.363 1.00 90.12 167 VAL A C 1
ATOM 1222 O O . VAL A 1 167 ? -11.638 -0.647 12.461 1.00 90.12 167 VAL A O 1
ATOM 1225 N N . PHE A 1 168 ? -11.089 -0.121 14.581 1.00 86.50 168 PHE A N 1
ATOM 1226 C CA . PHE A 1 168 ? -12.383 0.428 14.957 1.00 86.50 168 PHE A CA 1
ATOM 1227 C C . PHE A 1 168 ? -12.312 1.942 15.034 1.00 86.50 168 PHE A C 1
ATOM 1229 O O . PHE A 1 168 ? -11.315 2.510 15.475 1.00 86.50 168 PHE A O 1
ATOM 1236 N N . TRP A 1 169 ? -13.404 2.579 14.633 1.00 77.56 169 TRP A N 1
ATOM 1237 C CA . TRP A 1 169 ? -13.594 4.005 14.771 1.00 77.56 169 TRP A CA 1
ATOM 1238 C C . TRP A 1 169 ? -14.858 4.286 15.572 1.00 77.56 169 TRP A C 1
ATOM 1240 O O . TRP A 1 169 ? -15.973 4.106 15.079 1.00 77.56 169 TRP A O 1
ATOM 1250 N N . SER A 1 170 ? -14.669 4.739 16.805 1.00 63.44 170 SER A N 1
ATOM 1251 C CA . SER A 1 170 ? -15.676 5.476 17.558 1.00 63.44 170 SER A CA 1
ATOM 1252 C C . SER A 1 170 ? -15.452 6.953 17.248 1.00 63.44 170 SER A C 1
ATOM 1254 O O . SER A 1 170 ? -14.460 7.531 17.690 1.00 63.44 170 SER A O 1
ATOM 1256 N N . GLY A 1 171 ? -16.294 7.509 16.379 1.00 56.44 171 GLY A N 1
ATOM 1257 C CA . GLY A 1 171 ? -16.390 8.959 16.217 1.00 56.44 171 GLY A CA 1
ATOM 1258 C C . GLY A 1 171 ? -17.189 9.545 17.362 1.00 56.44 171 GLY A C 1
ATOM 1259 O O . GLY A 1 171 ? -18.135 8.848 17.793 1.00 56.44 171 GLY A O 1
#

Sequence (171 aa):
MSIDPSNLDAHAALAQCLGRSGRVTEARVALRDGMVRTKATSRALALAEAELAAGAPAALPALKGQLKATLTWTGEDDLDIAVVDAKGRRLGATHPLGLTVREAAGLEQVALAKVKKSVFVEVTRNGTGLADEAARPIRAVLELRTPNGKQSFPVVIERGSSRVARVFWSG